Protein AF-A0A8S0SRM0-F1 (afdb_monomer)

Structure (mmCIF, N/CA/C/O backbone):
data_AF-A0A8S0SRM0-F1
#
_entry.id   AF-A0A8S0SRM0-F1
#
loop_
_atom_site.group_PDB
_atom_site.id
_atom_site.type_symbol
_atom_site.label_atom_id
_atom_site.label_alt_id
_atom_site.label_comp_id
_atom_site.label_asym_id
_atom_site.label_entity_id
_atom_site.label_seq_id
_atom_site.pdbx_PDB_ins_code
_atom_site.Cartn_x
_atom_site.Cartn_y
_atom_site.Cartn_z
_atom_site.occupancy
_atom_site.B_iso_or_equiv
_atom_site.auth_seq_id
_atom_site.auth_comp_id
_atom_site.auth_asym_id
_atom_site.auth_atom_id
_atom_site.pdbx_PDB_model_num
ATOM 1 N N . MET A 1 1 ? -18.500 -30.705 28.569 1.00 39.31 1 MET A N 1
ATOM 2 C CA . MET A 1 1 ? -18.394 -30.606 27.095 1.00 39.31 1 MET A CA 1
ATOM 3 C C . MET A 1 1 ? -17.379 -29.509 26.761 1.00 39.31 1 MET A C 1
ATOM 5 O O . MET A 1 1 ? -17.664 -28.337 26.965 1.00 39.31 1 MET A O 1
ATOM 9 N N . LYS A 1 2 ? -16.142 -29.870 26.398 1.00 33.84 2 LYS A N 1
ATOM 10 C CA . LYS A 1 2 ? -15.037 -28.916 26.181 1.00 33.84 2 LYS A CA 1
ATOM 11 C C . LYS A 1 2 ? -15.155 -28.382 24.747 1.00 33.84 2 LYS A C 1
ATOM 13 O O . LYS A 1 2 ? -14.877 -29.114 23.804 1.00 33.84 2 LYS A O 1
AT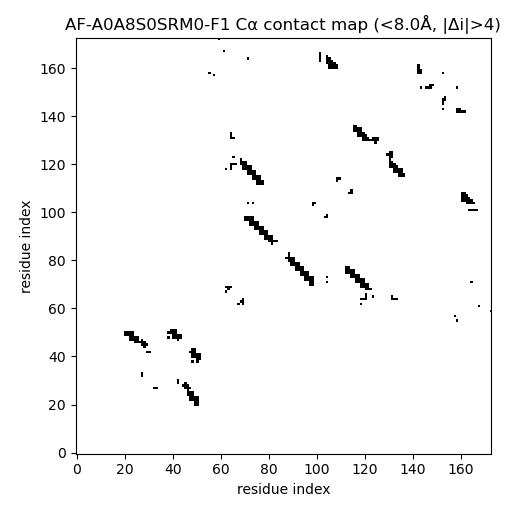OM 18 N N . ARG A 1 3 ? -15.630 -27.143 24.569 1.00 38.31 3 ARG A N 1
ATOM 19 C CA . ARG A 1 3 ? -15.620 -26.462 23.262 1.00 38.31 3 ARG A CA 1
ATOM 20 C C . ARG A 1 3 ? -14.155 -26.305 22.843 1.00 38.31 3 ARG A C 1
ATOM 22 O O . ARG A 1 3 ? -13.434 -25.512 23.440 1.00 38.31 3 ARG A O 1
ATOM 29 N N . MET A 1 4 ? -13.709 -27.082 21.857 1.00 37.41 4 MET A N 1
ATOM 30 C CA . MET A 1 4 ? -12.459 -26.808 21.153 1.00 37.41 4 MET A CA 1
ATOM 31 C C . MET A 1 4 ? -12.629 -25.473 20.426 1.00 37.41 4 MET A C 1
ATOM 33 O O . MET A 1 4 ? -13.312 -25.398 19.407 1.00 37.41 4 MET A O 1
ATOM 37 N N . THR A 1 5 ? -12.039 -24.406 20.954 1.00 43.50 5 THR A N 1
ATOM 38 C CA . THR A 1 5 ? -11.795 -23.192 20.177 1.00 43.50 5 THR A CA 1
ATOM 39 C C . THR A 1 5 ? -10.763 -23.558 19.119 1.00 43.50 5 THR A C 1
ATOM 41 O O . THR A 1 5 ? -9.584 -23.713 19.435 1.00 43.50 5 THR A O 1
ATOM 44 N N . ARG A 1 6 ? -11.205 -23.766 17.874 1.00 48.62 6 ARG A N 1
ATOM 45 C CA . ARG A 1 6 ? -10.293 -23.785 16.728 1.00 48.62 6 ARG A CA 1
ATOM 46 C C . ARG A 1 6 ? -9.524 -22.464 16.777 1.00 48.62 6 ARG A C 1
ATOM 48 O O . ARG A 1 6 ? -10.144 -21.406 16.733 1.00 48.62 6 ARG A O 1
ATOM 55 N N . GLY A 1 7 ? -8.207 -22.528 16.969 1.00 43.81 7 GLY A N 1
ATOM 56 C CA . GLY A 1 7 ? -7.353 -21.347 16.882 1.00 43.81 7 GLY A CA 1
ATOM 57 C C . GLY A 1 7 ? -7.580 -20.679 15.530 1.00 43.81 7 GLY A C 1
ATOM 58 O O . GLY A 1 7 ? -7.655 -21.375 14.514 1.00 43.81 7 GLY A O 1
ATOM 59 N N . ALA A 1 8 ? -7.752 -19.359 15.528 1.00 56.03 8 ALA A N 1
ATOM 60 C CA . ALA A 1 8 ? -7.900 -18.591 14.302 1.00 56.03 8 ALA A CA 1
ATOM 61 C C . ALA A 1 8 ? -6.691 -18.875 13.398 1.00 56.03 8 ALA A C 1
ATOM 63 O O . ALA A 1 8 ? -5.552 -18.575 13.761 1.00 56.03 8 ALA A O 1
ATOM 64 N N . ARG A 1 9 ? -6.920 -19.510 12.244 1.00 62.84 9 ARG A N 1
ATOM 65 C CA . ARG A 1 9 ? -5.904 -19.570 11.191 1.00 62.84 9 ARG A CA 1
ATOM 66 C C . ARG A 1 9 ? -5.841 -18.181 10.579 1.00 62.84 9 ARG A C 1
ATOM 68 O O . ARG A 1 9 ? -6.862 -17.685 10.122 1.00 62.84 9 ARG A O 1
ATOM 75 N N . MET A 1 10 ? -4.662 -17.572 10.583 1.00 72.06 10 MET A N 1
ATOM 76 C CA . MET A 1 10 ? -4.419 -16.363 9.806 1.00 72.06 10 MET A CA 1
ATOM 77 C C . MET A 1 10 ? -4.217 -16.782 8.345 1.00 72.06 10 MET A C 1
ATOM 79 O O . MET A 1 10 ? -3.230 -17.469 8.066 1.00 72.06 10 MET A O 1
ATOM 83 N N . PRO A 1 11 ? -5.140 -16.456 7.423 1.00 83.19 11 PRO A N 1
ATOM 84 C CA . PRO A 1 11 ? -4.877 -16.642 6.004 1.00 83.19 11 PRO A CA 1
ATOM 85 C C . PRO A 1 11 ? -3.686 -15.764 5.605 1.00 83.19 11 PRO A C 1
ATOM 87 O O . PRO A 1 11 ? -3.596 -14.604 6.003 1.00 83.19 11 PRO A O 1
ATOM 90 N N . ASN A 1 12 ? -2.754 -16.340 4.849 1.00 89.81 12 ASN A N 1
ATOM 91 C CA . ASN A 1 12 ? -1.598 -15.642 4.302 1.00 89.81 12 ASN A CA 1
ATOM 92 C C . ASN A 1 12 ? -1.637 -15.790 2.780 1.00 89.81 12 ASN A C 1
ATOM 94 O O . ASN A 1 12 ? -1.629 -16.913 2.274 1.00 89.81 12 ASN A O 1
ATOM 98 N N . LEU A 1 13 ? -1.719 -14.664 2.076 1.00 90.12 13 LEU A N 1
ATOM 99 C CA . LEU A 1 13 ? -1.699 -14.603 0.620 1.00 90.12 13 LEU A CA 1
ATOM 100 C C . LEU A 1 13 ? -0.291 -14.206 0.185 1.00 90.12 13 LEU A C 1
ATOM 102 O O . LEU A 1 13 ? 0.220 -13.165 0.592 1.00 90.12 13 LEU A O 1
ATOM 106 N N . MET A 1 14 ? 0.333 -15.041 -0.642 1.00 92.31 14 MET A N 1
ATOM 107 C CA . MET A 1 14 ? 1.695 -14.832 -1.123 1.00 92.31 14 MET A CA 1
ATOM 108 C C . MET A 1 14 ? 1.714 -14.863 -2.647 1.00 92.31 14 MET A C 1
ATOM 110 O O . MET A 1 14 ? 1.128 -15.751 -3.263 1.00 92.31 14 MET A O 1
ATOM 114 N N . VAL A 1 15 ? 2.429 -13.909 -3.238 1.00 93.31 15 VAL A N 1
ATOM 115 C CA . VAL A 1 15 ? 2.749 -13.881 -4.667 1.00 93.31 15 VAL A CA 1
ATOM 116 C C . VAL A 1 15 ? 4.239 -14.152 -4.817 1.00 93.31 15 VAL A C 1
ATOM 118 O O . VAL A 1 15 ? 5.054 -13.642 -4.049 1.00 93.31 15 VAL A O 1
ATOM 121 N N . SER A 1 16 ? 4.608 -14.967 -5.798 1.00 95.44 16 SER A N 1
ATOM 122 C CA . SER A 1 16 ? 6.001 -15.222 -6.161 1.00 95.44 16 SER A CA 1
ATOM 123 C C . SER A 1 16 ? 6.164 -15.010 -7.657 1.00 95.44 16 SER A C 1
ATOM 125 O O . SER A 1 16 ? 5.357 -15.503 -8.442 1.00 95.44 16 SER A O 1
ATOM 127 N N . LEU A 1 17 ? 7.193 -14.257 -8.042 1.00 95.19 17 LEU A N 1
ATOM 128 C CA . LEU A 1 17 ? 7.490 -13.933 -9.433 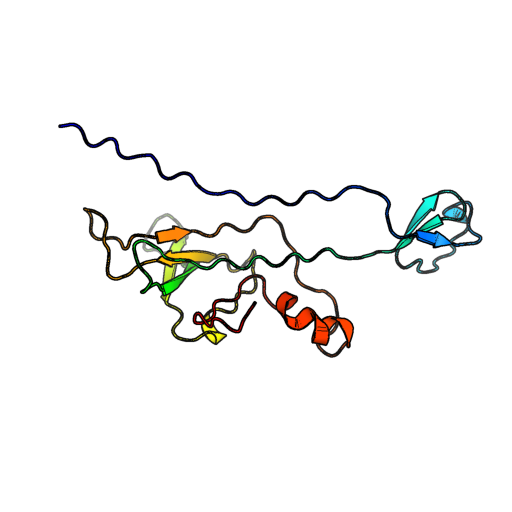1.00 95.19 17 LEU A CA 1
ATOM 129 C C . LEU A 1 17 ? 8.705 -14.737 -9.894 1.00 95.19 17 LEU A C 1
ATOM 131 O O . LEU A 1 17 ? 9.714 -14.829 -9.199 1.00 95.19 17 LEU A O 1
ATOM 135 N N . THR A 1 18 ? 8.585 -15.338 -11.069 1.00 97.31 18 THR A N 1
ATOM 136 C CA . THR A 1 18 ? 9.632 -16.104 -11.750 1.00 97.31 18 THR A CA 1
ATOM 137 C C . THR A 1 18 ? 9.405 -15.995 -13.260 1.00 97.31 18 THR A C 1
ATOM 139 O O . THR A 1 18 ? 8.481 -15.310 -13.700 1.00 97.31 18 THR A O 1
ATOM 142 N N . GLY A 1 19 ? 10.221 -16.675 -14.059 1.00 96.38 19 GLY A N 1
ATOM 143 C CA . GLY A 1 19 ? 10.119 -16.688 -15.515 1.00 96.38 19 GLY A CA 1
ATOM 144 C C . GLY A 1 19 ? 11.200 -15.849 -16.188 1.00 96.38 19 GLY A C 1
ATOM 145 O O . GLY A 1 19 ? 12.313 -15.724 -15.678 1.00 96.38 19 GLY A O 1
ATOM 146 N N . ILE A 1 20 ? 10.878 -15.321 -17.368 1.00 96.38 20 ILE A N 1
ATOM 147 C CA . ILE A 1 20 ? 11.811 -14.595 -18.236 1.00 96.38 20 ILE A CA 1
ATOM 148 C C . ILE A 1 20 ? 11.433 -13.114 -18.226 1.00 96.38 20 ILE A C 1
ATOM 150 O O . ILE A 1 20 ? 10.272 -12.762 -18.422 1.00 96.38 20 ILE A O 1
ATOM 154 N N . VAL A 1 21 ? 12.420 -12.251 -17.999 1.00 96.00 21 VAL A N 1
ATOM 155 C CA . VAL A 1 21 ? 12.240 -10.794 -17.995 1.00 96.00 21 VAL A CA 1
ATOM 156 C C . VAL A 1 21 ? 11.942 -10.252 -19.395 1.00 96.00 21 VAL A C 1
ATOM 158 O O . VAL A 1 21 ? 12.383 -10.811 -20.398 1.00 96.00 21 VAL A O 1
ATOM 161 N N . ILE A 1 22 ? 11.226 -9.128 -19.468 1.00 96.38 22 ILE A N 1
ATOM 162 C CA . ILE A 1 22 ? 11.010 -8.404 -20.726 1.00 96.38 22 ILE A CA 1
ATOM 163 C C . ILE A 1 22 ? 12.344 -7.818 -21.194 1.00 96.38 22 ILE A C 1
ATOM 165 O O . ILE A 1 22 ? 13.022 -7.108 -20.445 1.00 96.38 22 ILE A O 1
ATOM 169 N N . VAL A 1 23 ? 12.701 -8.107 -22.445 1.00 96.81 23 VAL A N 1
ATOM 170 C CA . VAL A 1 23 ? 13.979 -7.707 -23.035 1.00 96.81 23 VAL A CA 1
ATOM 171 C C . VAL A 1 23 ? 13.811 -6.699 -24.165 1.00 96.81 23 VAL A C 1
ATOM 173 O O . VAL A 1 23 ? 12.870 -6.763 -24.955 1.00 96.81 23 VAL A O 1
ATOM 176 N N . LYS A 1 24 ? 14.781 -5.792 -24.267 1.00 97.44 24 LYS A N 1
ATOM 177 C CA . LYS A 1 24 ? 14.993 -4.876 -25.387 1.00 97.44 24 LYS A CA 1
ATOM 178 C C . LYS A 1 24 ? 16.346 -5.187 -26.023 1.00 97.44 24 LYS A C 1
ATOM 180 O O . LYS A 1 24 ? 17.360 -5.245 -25.327 1.00 97.44 24 LYS A O 1
ATOM 185 N N . GLY A 1 25 ? 16.359 -5.364 -27.342 1.00 96.94 25 GLY A N 1
ATOM 186 C CA . GLY A 1 25 ? 17.593 -5.541 -28.106 1.00 96.94 25 GLY A CA 1
ATOM 187 C C . GLY A 1 25 ? 18.438 -4.264 -28.144 1.00 96.94 25 GLY A C 1
ATOM 188 O O . GLY A 1 25 ? 17.902 -3.156 -28.203 1.00 96.94 25 GLY A O 1
ATOM 189 N N . THR A 1 26 ? 19.759 -4.414 -28.127 1.00 95.94 26 THR A N 1
ATOM 190 C CA . THR A 1 26 ? 20.724 -3.316 -28.273 1.00 95.94 26 THR A CA 1
ATOM 191 C C . THR A 1 26 ? 21.971 -3.768 -29.037 1.00 95.94 26 THR A C 1
ATOM 193 O O . THR A 1 26 ? 22.255 -4.958 -29.125 1.00 95.94 26 THR A O 1
ATOM 196 N N . SER A 1 27 ? 22.744 -2.832 -29.587 1.00 96.31 27 SER A N 1
ATOM 197 C CA . SER A 1 27 ? 24.062 -3.115 -30.168 1.00 96.31 27 SER A CA 1
ATOM 198 C C . SER A 1 27 ? 25.158 -3.301 -29.112 1.00 96.31 27 SER A C 1
ATOM 200 O O . SER A 1 27 ? 26.226 -3.815 -29.440 1.00 96.31 27 SER A O 1
ATOM 202 N N . TYR A 1 28 ? 24.917 -2.910 -27.855 1.00 97.06 28 TYR A N 1
ATOM 203 C CA . TYR A 1 28 ? 25.912 -3.044 -26.792 1.00 97.06 28 TYR A CA 1
ATOM 204 C C . TYR A 1 28 ? 26.165 -4.503 -26.432 1.00 97.06 28 TYR A C 1
ATOM 206 O O . TYR A 1 28 ? 25.240 -5.246 -26.119 1.00 97.06 28 TYR A O 1
ATOM 214 N N . VAL A 1 29 ? 27.438 -4.876 -26.382 1.00 97.06 29 VAL A N 1
ATOM 215 C CA . VAL A 1 29 ? 27.910 -6.174 -25.883 1.00 97.06 29 VAL A CA 1
ATOM 216 C C . VAL A 1 29 ? 28.580 -6.043 -24.511 1.00 97.06 29 VAL A C 1
ATOM 218 O O . VAL A 1 29 ? 28.793 -7.029 -23.817 1.00 97.06 29 VAL A O 1
ATOM 221 N N . ASN A 1 30 ? 28.900 -4.816 -24.080 1.00 96.06 30 ASN A N 1
ATOM 222 C CA . ASN A 1 30 ? 29.509 -4.551 -22.780 1.00 96.06 30 ASN A CA 1
ATOM 223 C C . ASN A 1 30 ? 29.058 -3.202 -22.195 1.00 96.06 30 ASN A C 1
ATOM 225 O O . ASN A 1 30 ? 28.879 -2.225 -22.921 1.00 96.06 30 ASN A O 1
ATOM 229 N N . ARG A 1 31 ? 28.946 -3.116 -20.862 1.00 93.06 31 ARG A N 1
ATOM 230 C CA . ARG A 1 31 ? 28.542 -1.889 -20.152 1.00 93.06 31 ARG A CA 1
ATOM 231 C C . ARG A 1 31 ? 29.476 -0.701 -20.412 1.00 93.06 31 ARG A C 1
ATOM 233 O O . ARG A 1 31 ? 28.988 0.423 -20.442 1.00 93.06 31 ARG A O 1
ATOM 240 N N . ASN A 1 32 ? 30.766 -0.934 -20.659 1.00 94.81 32 ASN A N 1
ATOM 241 C CA . ASN A 1 32 ? 31.745 0.117 -20.961 1.00 94.81 32 ASN A CA 1
ATOM 242 C C . ASN A 1 32 ? 31.448 0.867 -22.270 1.00 94.81 32 ASN A C 1
ATOM 244 O O . ASN A 1 32 ? 31.995 1.939 -22.485 1.00 94.81 32 ASN A O 1
ATOM 248 N N . GLN A 1 33 ? 30.602 0.313 -23.145 1.00 95.12 33 GLN A N 1
ATOM 249 C CA . GLN A 1 33 ? 30.176 0.969 -24.386 1.00 95.12 33 GLN A CA 1
ATOM 250 C C . GLN A 1 33 ? 29.036 1.970 -24.161 1.00 95.12 33 GLN A C 1
ATOM 252 O O . GLN A 1 33 ? 28.724 2.763 -25.046 1.00 95.12 33 GLN A O 1
ATOM 257 N N . VAL A 1 34 ? 28.393 1.924 -22.993 1.00 91.50 34 VAL A N 1
ATOM 258 C CA . VAL A 1 34 ? 27.247 2.768 -22.670 1.00 91.50 34 VAL A CA 1
ATOM 259 C C . VAL A 1 34 ? 27.764 4.078 -22.079 1.00 91.50 34 VAL A C 1
ATOM 261 O O . VAL A 1 34 ? 27.926 4.223 -20.866 1.00 91.50 34 VAL A O 1
ATOM 264 N N . ASN A 1 35 ? 28.056 5.028 -22.963 1.00 87.00 35 ASN A N 1
ATOM 265 C CA . ASN A 1 35 ? 28.725 6.292 -22.652 1.00 87.00 35 ASN A CA 1
ATOM 266 C C . ASN A 1 35 ? 27.770 7.331 -22.042 1.00 87.00 35 ASN A C 1
ATOM 268 O O . ASN A 1 35 ? 27.474 8.355 -22.649 1.00 87.00 35 ASN A O 1
ATOM 272 N N . GLY A 1 36 ? 27.271 7.057 -20.835 1.00 83.56 36 GLY A N 1
ATOM 273 C CA . GLY A 1 36 ? 26.354 7.955 -20.119 1.00 83.56 36 GLY A CA 1
ATOM 274 C C . GLY A 1 36 ?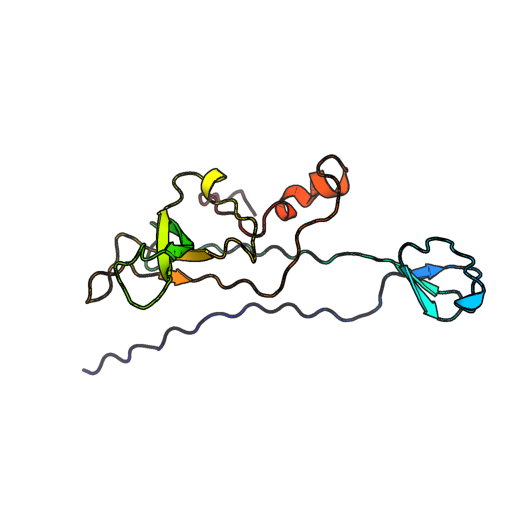 24.914 7.948 -20.644 1.00 83.56 36 GLY A C 1
ATOM 275 O O . GLY A 1 36 ? 24.082 8.687 -20.129 1.00 83.56 36 GLY A O 1
ATOM 276 N N . GLU A 1 37 ? 24.609 7.101 -21.629 1.00 88.56 37 GLU A N 1
ATOM 277 C CA . GLU A 1 37 ? 23.254 6.919 -22.145 1.00 88.56 37 GLU A CA 1
ATOM 278 C C . GLU A 1 37 ? 22.341 6.219 -21.129 1.00 88.56 37 GLU A C 1
ATOM 280 O O . GLU A 1 37 ? 22.731 5.257 -20.452 1.00 88.56 37 GLU A O 1
ATOM 285 N N . GLU A 1 38 ? 21.096 6.689 -21.050 1.00 88.56 38 GLU A N 1
ATOM 286 C CA . GLU A 1 38 ? 20.051 6.072 -20.245 1.00 88.56 38 GLU A CA 1
ATOM 287 C C . GLU A 1 38 ? 19.459 4.865 -20.981 1.00 88.56 38 GLU A C 1
ATOM 289 O O . GLU A 1 38 ? 18.887 4.973 -22.064 1.00 88.56 38 GLU A O 1
ATOM 294 N N . LEU A 1 39 ? 19.595 3.684 -20.378 1.00 92.94 39 LEU A N 1
ATOM 295 C CA . LEU A 1 39 ? 19.108 2.438 -20.971 1.00 92.94 39 LEU A CA 1
ATOM 296 C C . LEU A 1 39 ? 17.646 2.132 -20.630 1.00 92.94 39 LEU A C 1
ATOM 298 O O . LEU A 1 39 ? 17.081 1.202 -21.208 1.00 92.94 39 LEU A O 1
ATOM 302 N N . TYR A 1 40 ? 17.060 2.863 -19.672 1.00 93.19 40 TYR A N 1
ATOM 303 C CA . TYR A 1 40 ? 15.764 2.549 -19.052 1.00 93.19 40 TYR A CA 1
ATOM 304 C C . TYR A 1 40 ? 15.693 1.094 -18.542 1.00 93.19 40 TYR A C 1
ATOM 306 O O . TYR A 1 40 ? 14.657 0.430 -18.590 1.00 93.19 40 TYR A O 1
ATOM 314 N N . GLY A 1 41 ? 16.840 0.562 -18.109 1.00 95.12 41 GLY A N 1
ATOM 315 C CA . GLY A 1 41 ? 17.048 -0.864 -17.901 1.00 95.12 41 GLY A CA 1
ATOM 316 C C . GLY A 1 41 ? 18.483 -1.215 -17.525 1.00 95.12 41 GLY A C 1
ATOM 317 O O . GLY A 1 41 ? 19.357 -0.354 -17.424 1.00 95.12 41 GLY A O 1
ATOM 318 N N . THR A 1 42 ? 18.724 -2.510 -17.346 1.00 95.88 42 THR A N 1
ATOM 319 C CA . THR A 1 42 ? 20.054 -3.077 -17.078 1.00 95.88 42 THR A CA 1
ATOM 320 C C . THR A 1 42 ? 20.512 -3.896 -18.279 1.00 95.88 42 THR A C 1
ATOM 322 O O . THR A 1 42 ? 19.736 -4.699 -18.785 1.00 95.88 42 THR A O 1
ATOM 325 N N . LEU A 1 43 ? 21.760 -3.737 -18.735 1.00 96.81 43 LEU A N 1
ATOM 326 C CA . LEU A 1 43 ? 22.357 -4.654 -19.716 1.00 96.81 43 LEU A CA 1
ATOM 327 C C . LEU A 1 43 ? 22.592 -6.011 -19.030 1.00 96.81 43 LEU A C 1
ATOM 329 O O . LEU A 1 43 ? 23.462 -6.116 -18.168 1.00 96.81 43 LEU A O 1
ATOM 333 N N . LEU A 1 44 ? 21.784 -7.015 -19.367 1.00 96.75 44 LEU A N 1
ATOM 334 C CA . LEU A 1 44 ? 21.784 -8.332 -18.715 1.00 96.75 44 LEU A CA 1
ATOM 335 C C . LEU A 1 44 ? 22.718 -9.328 -19.404 1.00 96.75 44 LEU A C 1
ATOM 337 O O . LEU A 1 44 ? 23.250 -10.231 -18.763 1.00 96.75 44 LEU A O 1
ATOM 341 N N . SER A 1 45 ? 22.883 -9.181 -20.715 1.00 97.19 45 SER A N 1
ATOM 342 C CA . SER A 1 45 ? 23.752 -10.001 -21.553 1.00 97.19 45 SER A CA 1
ATOM 343 C C . SER A 1 45 ? 24.184 -9.190 -22.774 1.00 97.19 45 SER A C 1
ATOM 345 O O . SER A 1 45 ? 23.727 -8.057 -22.961 1.00 97.19 45 SER A O 1
ATOM 347 N N . GLU A 1 46 ? 25.044 -9.766 -23.611 1.00 97.38 46 GLU A N 1
ATOM 348 C CA . GLU A 1 46 ? 25.356 -9.194 -24.917 1.00 97.38 46 GLU A CA 1
ATOM 349 C C . GLU A 1 46 ? 24.055 -8.926 -25.675 1.00 97.38 46 GLU A C 1
ATOM 351 O O . GLU A 1 46 ? 23.183 -9.787 -25.768 1.00 97.38 46 GLU A O 1
ATOM 356 N N . ASN A 1 47 ? 23.899 -7.698 -26.162 1.00 97.62 47 ASN A N 1
ATOM 357 C CA . ASN A 1 47 ? 22.760 -7.233 -26.946 1.00 97.62 47 ASN A CA 1
ATOM 358 C C . ASN A 1 47 ? 21.400 -7.212 -26.228 1.00 97.62 47 ASN A C 1
ATOM 360 O O . ASN A 1 47 ? 20.392 -6.918 -26.874 1.00 97.62 47 ASN A O 1
ATOM 364 N N . ILE A 1 48 ? 21.342 -7.458 -24.914 1.00 97.56 48 ILE A N 1
ATOM 365 C CA . ILE A 1 48 ? 20.079 -7.634 -24.182 1.00 97.56 48 ILE A CA 1
ATOM 366 C C . ILE A 1 48 ? 19.982 -6.698 -22.977 1.00 97.56 48 ILE A C 1
ATOM 368 O O . ILE A 1 48 ? 20.715 -6.835 -21.996 1.00 97.56 48 ILE A O 1
ATOM 372 N N . ILE A 1 49 ? 19.003 -5.793 -23.010 1.00 97.88 49 ILE A N 1
ATOM 373 C CA . ILE A 1 49 ? 18.619 -4.939 -21.881 1.00 97.88 49 ILE A CA 1
ATOM 374 C C . ILE A 1 49 ? 17.343 -5.488 -21.239 1.00 97.88 49 ILE A C 1
ATOM 376 O O . ILE A 1 49 ? 16.332 -5.647 -21.919 1.00 97.88 49 ILE A O 1
ATOM 380 N N . GLY A 1 50 ? 17.367 -5.725 -19.929 1.00 97.88 50 GLY A N 1
ATOM 381 C CA . GLY A 1 50 ? 16.161 -5.928 -19.127 1.00 97.88 50 GLY A CA 1
ATOM 382 C C . GLY A 1 50 ? 15.543 -4.583 -18.774 1.00 97.88 50 GLY A C 1
ATOM 383 O O . GLY A 1 50 ? 16.184 -3.776 -18.099 1.00 97.88 50 GLY A O 1
ATOM 384 N N . VAL A 1 51 ? 14.327 -4.331 -19.254 1.00 97.62 51 VAL A N 1
ATOM 385 C CA . VAL A 1 51 ? 13.644 -3.038 -19.088 1.00 97.62 51 VAL A CA 1
ATOM 386 C C . VAL A 1 51 ? 13.115 -2.904 -17.659 1.00 97.62 51 VAL A C 1
ATOM 388 O O . VAL A 1 51 ? 12.561 -3.865 -17.121 1.00 97.62 51 VAL A O 1
ATOM 391 N N . VAL A 1 52 ? 13.277 -1.731 -17.035 1.00 96.88 52 VAL A N 1
ATOM 392 C CA . VAL A 1 52 ? 12.692 -1.454 -15.710 1.00 96.88 52 VAL A CA 1
ATOM 393 C C . VAL A 1 52 ? 11.166 -1.491 -15.807 1.00 96.88 52 VAL A C 1
ATOM 395 O O . VAL A 1 52 ? 10.583 -0.916 -16.722 1.00 96.88 52 VAL A O 1
ATOM 398 N N . HIS A 1 53 ? 10.524 -2.177 -14.867 1.00 96.81 53 HIS A N 1
ATOM 399 C CA . HIS A 1 53 ? 9.072 -2.279 -14.771 1.00 96.81 53 HIS A CA 1
ATOM 400 C C . HIS A 1 53 ? 8.654 -2.586 -13.331 1.00 96.81 53 HIS A C 1
ATOM 402 O O . HIS A 1 53 ? 9.467 -3.038 -12.524 1.00 96.81 53 HIS A O 1
ATOM 408 N N . ASP A 1 54 ? 7.371 -2.377 -13.047 1.00 96.69 54 ASP A N 1
ATOM 409 C CA . ASP A 1 54 ? 6.754 -2.668 -11.757 1.00 96.69 54 ASP A CA 1
ATOM 410 C C . ASP A 1 54 ? 5.813 -3.878 -11.843 1.00 96.69 54 ASP A C 1
ATOM 412 O O . ASP A 1 54 ? 5.316 -4.241 -12.912 1.00 96.69 54 ASP A O 1
ATOM 416 N N . HIS A 1 55 ? 5.498 -4.453 -10.681 1.00 96.19 55 HIS A N 1
ATOM 417 C CA . HIS A 1 55 ? 4.452 -5.458 -10.521 1.00 96.19 55 HIS A CA 1
ATOM 418 C C . HIS A 1 55 ? 3.445 -4.997 -9.466 1.00 96.19 55 HIS A C 1
ATOM 420 O O . HIS A 1 55 ? 3.762 -4.951 -8.279 1.00 96.19 55 HIS A O 1
ATOM 426 N N . TYR A 1 56 ? 2.214 -4.713 -9.894 1.00 96.44 56 TYR A N 1
ATOM 427 C CA . TYR A 1 56 ? 1.090 -4.444 -8.998 1.00 96.44 56 TYR A CA 1
ATOM 428 C C . TYR A 1 56 ? 0.104 -5.605 -9.051 1.00 96.44 56 TYR A C 1
ATOM 430 O O . TYR A 1 56 ? -0.294 -6.047 -10.127 1.00 96.44 56 TYR A O 1
ATOM 438 N N . VAL A 1 57 ? -0.302 -6.087 -7.879 1.00 94.94 57 VAL A N 1
ATOM 439 C CA . VAL A 1 57 ? -1.333 -7.116 -7.725 1.00 94.94 57 VAL A CA 1
ATOM 440 C C . VAL A 1 57 ? -2.405 -6.553 -6.809 1.00 94.94 57 VAL A C 1
ATOM 442 O O . VAL A 1 57 ? -2.091 -6.067 -5.723 1.00 94.94 57 VAL A O 1
ATOM 445 N N . ASN A 1 58 ? -3.657 -6.611 -7.254 1.00 94.50 58 ASN A N 1
ATOM 446 C CA . ASN A 1 58 ? -4.805 -6.234 -6.445 1.00 94.50 58 ASN A CA 1
ATOM 447 C C . ASN A 1 58 ? -5.491 -7.488 -5.903 1.00 94.50 58 ASN A C 1
ATOM 449 O O . ASN A 1 58 ? -5.686 -8.455 -6.640 1.00 94.50 58 ASN A O 1
ATOM 453 N N . PHE A 1 59 ? -5.879 -7.450 -4.633 1.00 94.50 59 PHE A N 1
ATOM 454 C CA . PHE A 1 59 ? -6.690 -8.492 -4.019 1.00 94.50 59 PHE A CA 1
ATOM 455 C C . PHE A 1 59 ? -8.056 -7.917 -3.684 1.00 94.50 59 PHE A C 1
ATOM 457 O O . PHE A 1 59 ? -8.153 -6.938 -2.948 1.00 94.50 59 PHE A O 1
ATOM 464 N N . TYR A 1 60 ? -9.103 -8.564 -4.185 1.00 95.88 60 TYR A N 1
ATOM 465 C CA . TYR A 1 60 ? -10.454 -8.342 -3.700 1.00 95.88 60 TYR A CA 1
ATOM 466 C C . TYR A 1 60 ? -10.679 -9.215 -2.463 1.00 95.88 60 TYR A C 1
ATOM 468 O O . TYR A 1 60 ? -10.589 -10.443 -2.537 1.00 95.88 60 TYR A O 1
ATOM 476 N N . LEU A 1 61 ? -10.913 -8.573 -1.320 1.00 94.94 61 LEU A N 1
ATOM 477 C CA . LEU A 1 61 ? -11.193 -9.231 -0.048 1.00 94.94 61 LEU A CA 1
ATOM 478 C C . LEU A 1 61 ? -12.596 -8.822 0.400 1.00 94.94 61 LEU A C 1
ATOM 480 O O . LEU A 1 61 ? -12.768 -7.755 0.983 1.00 94.94 61 LEU A O 1
ATOM 484 N N . ASP A 1 62 ? -13.580 -9.670 0.108 1.00 95.94 62 ASP A N 1
ATOM 485 C CA . ASP A 1 62 ? -14.938 -9.544 0.641 1.00 95.94 62 ASP A CA 1
ATOM 486 C C . ASP A 1 62 ? -14.940 -10.057 2.085 1.00 95.94 62 ASP A C 1
ATOM 488 O O . ASP A 1 62 ? -14.731 -11.250 2.335 1.00 95.94 62 ASP A O 1
ATOM 492 N N . MET A 1 63 ? -15.023 -9.134 3.040 1.00 94.25 63 MET A N 1
ATOM 493 C CA . MET A 1 63 ? -14.799 -9.410 4.457 1.00 94.25 63 MET A CA 1
ATOM 494 C C . MET A 1 63 ? -16.133 -9.435 5.202 1.00 94.25 63 MET A C 1
ATOM 496 O O . MET A 1 63 ? -16.804 -8.413 5.259 1.00 94.25 63 MET A O 1
ATOM 500 N N . ASP A 1 64 ? -16.436 -10.578 5.825 1.00 96.69 64 ASP A N 1
ATOM 501 C CA . ASP A 1 64 ? -17.592 -10.776 6.710 1.00 96.69 64 ASP A CA 1
ATOM 502 C C . ASP A 1 64 ? -17.124 -11.240 8.103 1.00 96.69 64 ASP A C 1
ATOM 504 O O . ASP A 1 64 ? -17.069 -12.441 8.417 1.00 96.69 64 ASP A O 1
ATOM 508 N N . ILE A 1 65 ? -16.726 -10.305 8.966 1.00 96.75 65 ILE A N 1
ATOM 509 C CA . ILE A 1 65 ? -16.264 -10.612 10.321 1.00 96.75 65 ILE A CA 1
ATOM 510 C C . ILE A 1 65 ? -17.469 -10.918 11.226 1.00 96.75 65 ILE A C 1
ATOM 512 O O . ILE A 1 65 ? -18.122 -10.029 11.761 1.00 96.75 65 ILE A O 1
ATOM 516 N N . ASP A 1 66 ? -17.751 -12.198 11.490 1.00 96.44 66 ASP A N 1
ATOM 517 C CA . ASP A 1 66 ? -18.884 -12.624 12.343 1.00 96.44 66 ASP A CA 1
ATOM 518 C C . ASP A 1 66 ? -20.252 -12.015 11.911 1.00 96.44 66 ASP A C 1
ATOM 520 O O . ASP A 1 66 ? -21.175 -11.860 12.726 1.00 96.44 66 ASP A O 1
ATOM 524 N N . GLY A 1 67 ? -20.390 -11.685 10.621 1.00 96.25 67 GLY A N 1
ATOM 525 C CA . GLY A 1 67 ? -21.537 -11.019 9.995 1.00 96.25 67 GLY A CA 1
ATOM 526 C C . GLY A 1 67 ? -21.090 -10.043 8.899 1.00 96.25 67 GLY A C 1
ATOM 527 O O . GLY A 1 67 ? -19.901 -9.943 8.641 1.00 96.25 67 GLY A O 1
ATOM 528 N N . ILE A 1 68 ? -22.045 -9.328 8.294 1.00 96.69 68 ILE A N 1
ATOM 529 C CA . ILE A 1 68 ? -21.807 -8.381 7.180 1.00 96.69 68 ILE A CA 1
ATOM 530 C C . ILE A 1 68 ? -21.633 -6.919 7.637 1.00 96.69 68 ILE A C 1
ATOM 532 O O . ILE A 1 68 ? -21.254 -6.047 6.861 1.00 96.69 68 ILE A O 1
ATOM 536 N N . ASP A 1 69 ? -21.975 -6.618 8.895 1.00 97.44 69 ASP A N 1
ATOM 537 C CA . ASP A 1 69 ? -22.006 -5.251 9.432 1.00 97.44 69 ASP A CA 1
ATOM 538 C C . ASP A 1 69 ? -20.623 -4.818 9.936 1.00 97.44 69 ASP A C 1
ATOM 540 O O . ASP A 1 69 ? -20.437 -4.553 11.128 1.00 97.44 69 ASP A O 1
ATOM 544 N N . ASP A 1 70 ? -19.647 -4.776 9.036 1.00 98.12 70 ASP A N 1
ATOM 545 C CA . ASP A 1 70 ? -18.259 -4.475 9.364 1.00 98.12 70 ASP A CA 1
ATOM 546 C C . ASP A 1 70 ? -17.924 -2.979 9.305 1.00 98.12 70 ASP A C 1
ATOM 548 O O . ASP A 1 70 ? -18.657 -2.124 8.809 1.00 98.12 70 ASP A O 1
ATOM 552 N N . SER A 1 71 ? -16.784 -2.624 9.886 1.00 98.38 71 SER A N 1
ATOM 553 C CA . SER A 1 71 ? -16.218 -1.281 9.847 1.00 98.38 71 SER A CA 1
ATOM 554 C C . SER A 1 71 ? -14.711 -1.348 9.667 1.00 98.38 71 SER A C 1
ATOM 556 O O . SER A 1 71 ? -14.024 -2.126 10.335 1.00 98.38 71 SER A O 1
ATOM 558 N N . PHE A 1 72 ? -14.184 -0.474 8.814 1.00 98.56 72 PHE A N 1
ATOM 559 C CA . PHE A 1 72 ? -12.748 -0.270 8.695 1.00 98.56 72 PHE A CA 1
ATOM 560 C C . PHE A 1 72 ? -12.256 0.735 9.738 1.00 98.56 72 PHE A C 1
ATOM 562 O O . PHE A 1 72 ? -12.812 1.826 9.892 1.00 98.56 72 PHE A O 1
ATOM 569 N N . VAL A 1 73 ? -11.197 0.366 10.454 1.00 98.56 73 VAL A N 1
ATOM 570 C CA . VAL A 1 73 ? -10.573 1.190 11.488 1.00 98.56 73 VAL A CA 1
ATOM 571 C C . VAL A 1 73 ? -9.108 1.408 11.141 1.00 98.56 73 VAL A C 1
ATOM 573 O O . VAL A 1 73 ? -8.310 0.467 11.132 1.00 98.56 73 VAL A O 1
ATOM 576 N N . ASN A 1 74 ? -8.759 2.668 10.905 1.00 98.00 74 ASN A N 1
ATOM 577 C CA . ASN A 1 74 ? -7.385 3.114 10.766 1.00 98.00 74 ASN A CA 1
ATOM 578 C C . ASN A 1 74 ? -6.817 3.439 12.155 1.00 98.00 74 ASN A C 1
ATOM 580 O O . ASN A 1 74 ? -7.314 4.312 12.871 1.00 98.00 74 ASN A O 1
ATOM 584 N N . VAL A 1 75 ? -5.808 2.686 12.576 1.00 98.25 75 VAL A N 1
ATOM 585 C CA . VAL A 1 75 ? -5.210 2.776 13.908 1.00 98.25 75 VAL A CA 1
ATOM 586 C C . VAL A 1 75 ? -3.864 3.477 13.789 1.00 98.25 75 VAL A C 1
ATOM 588 O O . VAL A 1 75 ? -2.834 2.836 13.586 1.00 98.25 75 VAL A O 1
ATOM 591 N N . HIS A 1 76 ? -3.865 4.796 13.938 1.00 98.00 76 HIS A N 1
ATOM 592 C CA . HIS A 1 76 ? -2.664 5.622 13.859 1.00 98.00 76 HIS A CA 1
ATOM 593 C C . HIS A 1 76 ? -1.769 5.408 15.078 1.00 98.00 76 HIS A C 1
ATOM 595 O O . HIS A 1 76 ? -2.214 5.536 16.227 1.00 98.00 76 HIS A O 1
ATOM 601 N N . LEU A 1 77 ? -0.488 5.141 14.831 1.00 97.81 77 LEU A N 1
ATOM 602 C CA . LEU A 1 77 ? 0.538 5.029 15.862 1.00 97.81 77 LEU A CA 1
ATOM 603 C C . LEU A 1 77 ? 1.348 6.324 15.897 1.00 97.81 77 LEU A C 1
ATOM 605 O O . LEU A 1 77 ? 2.048 6.673 14.949 1.00 97.81 77 LEU A O 1
ATOM 609 N N . GLN A 1 78 ? 1.257 7.048 17.007 1.00 96.94 78 GLN A N 1
ATOM 610 C CA . GLN A 1 78 ? 1.818 8.389 17.132 1.00 96.94 78 GLN A CA 1
ATOM 611 C C . GLN A 1 78 ? 2.767 8.480 18.321 1.00 96.94 78 GLN A C 1
ATOM 613 O O . GLN A 1 78 ? 2.598 7.813 19.343 1.00 96.94 78 GLN A O 1
ATOM 618 N N . ARG A 1 79 ? 3.776 9.343 18.210 1.00 96.88 79 ARG A N 1
ATOM 619 C CA . ARG A 1 79 ? 4.610 9.715 19.353 1.00 96.88 79 ARG A CA 1
ATOM 620 C C . ARG A 1 79 ? 3.893 10.790 20.158 1.00 96.88 79 ARG A C 1
ATOM 622 O O . ARG A 1 79 ? 3.563 11.837 19.618 1.00 96.88 79 ARG A O 1
ATOM 629 N N . GLU A 1 80 ? 3.760 10.567 21.456 1.00 97.44 80 GLU A N 1
ATOM 630 C CA . GLU A 1 80 ? 3.269 11.569 22.400 1.00 97.44 80 GLU A CA 1
ATOM 631 C C . GLU A 1 80 ? 4.390 11.936 23.377 1.00 97.44 80 GLU A C 1
ATOM 633 O O . GLU A 1 80 ? 5.061 11.060 23.937 1.00 97.44 80 GLU A O 1
ATOM 638 N N . TYR A 1 81 ? 4.621 13.235 23.563 1.00 97.88 81 TYR A N 1
ATOM 639 C CA . TYR A 1 81 ? 5.636 13.737 24.485 1.00 97.88 81 TYR A CA 1
ATOM 640 C C . TYR A 1 81 ? 5.058 13.848 25.893 1.00 97.88 81 TYR A C 1
ATOM 642 O O . TYR A 1 81 ? 3.912 14.235 26.100 1.00 97.88 81 TYR A O 1
ATOM 650 N N . THR A 1 82 ? 5.859 13.504 26.896 1.00 97.56 82 THR A N 1
ATOM 651 C CA . THR A 1 82 ? 5.398 13.509 28.294 1.00 97.56 82 THR A CA 1
ATOM 652 C C . THR A 1 82 ? 5.388 14.905 28.908 1.00 97.56 82 THR A C 1
ATOM 654 O O . THR A 1 82 ? 4.791 15.090 29.966 1.00 97.56 82 THR A O 1
ATOM 657 N N . ASN A 1 83 ? 6.047 15.880 28.271 1.00 96.88 83 ASN A N 1
ATOM 658 C CA . ASN A 1 83 ? 6.139 17.273 28.718 1.00 96.88 83 ASN A CA 1
ATOM 659 C C . ASN A 1 83 ? 6.536 17.391 30.203 1.00 96.88 83 ASN A C 1
ATOM 661 O O . ASN A 1 83 ? 5.929 18.135 30.966 1.00 96.88 83 ASN A O 1
ATOM 665 N N . GLY A 1 84 ? 7.519 16.587 30.624 1.00 96.50 84 GLY A N 1
ATOM 666 C CA . GLY A 1 84 ? 8.048 16.581 31.993 1.00 96.50 84 GLY A CA 1
ATOM 667 C C . GLY A 1 84 ? 7.242 15.768 33.013 1.00 96.50 84 GLY A C 1
ATOM 668 O O . GLY A 1 84 ? 7.698 15.603 34.138 1.00 96.50 84 GLY A O 1
ATOM 669 N N . LYS A 1 85 ? 6.091 15.187 32.642 1.00 96.56 85 LYS A N 1
ATOM 670 C CA . LYS A 1 85 ? 5.253 14.366 33.547 1.00 96.56 85 LYS A CA 1
ATOM 671 C C . LYS A 1 85 ? 5.828 12.974 33.850 1.00 96.56 85 LYS A C 1
ATOM 673 O O . LYS A 1 85 ? 5.228 12.201 34.589 1.00 96.56 85 LYS A O 1
ATOM 678 N N . SER A 1 86 ? 6.951 12.614 33.236 1.00 97.25 86 SER A N 1
ATOM 679 C CA . SER A 1 86 ? 7.614 11.319 33.389 1.00 97.25 86 SER A CA 1
ATOM 680 C C . SER A 1 86 ? 9.118 11.470 33.139 1.00 97.25 86 SER A C 1
ATOM 682 O O . SER A 1 86 ? 9.495 12.298 32.307 1.00 97.25 86 SER A O 1
ATOM 684 N N . PRO A 1 87 ? 9.980 10.634 33.757 1.00 97.56 87 PRO A N 1
ATOM 685 C CA . PRO A 1 87 ? 11.397 10.551 33.388 1.00 97.56 87 PRO A CA 1
ATOM 686 C C . PRO A 1 87 ? 11.622 10.177 31.913 1.00 97.56 87 PRO A C 1
ATOM 688 O O . PRO A 1 87 ? 12.650 10.503 31.321 1.00 97.56 87 PRO A O 1
ATOM 691 N N . ARG A 1 88 ? 10.660 9.487 31.287 1.00 97.94 88 ARG A N 1
ATOM 692 C CA . ARG A 1 88 ? 10.667 9.209 29.846 1.00 97.94 88 ARG A CA 1
ATOM 693 C C . ARG A 1 88 ? 10.284 10.466 29.069 1.00 97.94 88 ARG A C 1
ATOM 695 O O . ARG A 1 88 ? 9.306 11.114 29.412 1.00 97.94 88 ARG A O 1
ATOM 702 N N . LYS A 1 89 ? 10.978 10.752 27.960 1.00 98.19 89 LYS A N 1
ATOM 703 C CA . 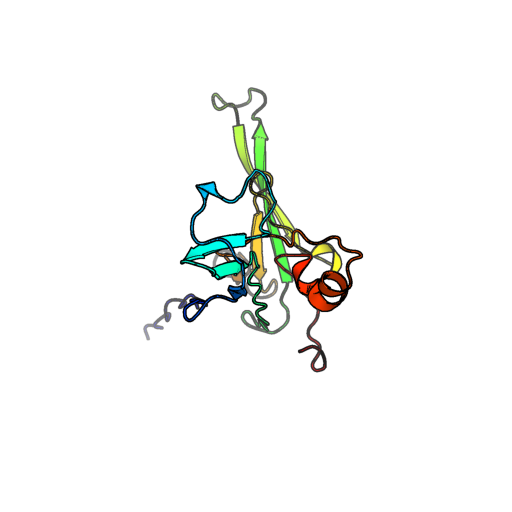LYS A 1 89 ? 10.671 11.903 27.080 1.00 98.19 89 LYS A CA 1
ATOM 704 C C . LYS A 1 89 ? 9.368 11.741 26.284 1.00 98.19 89 LYS A C 1
ATOM 706 O O . LYS A 1 89 ? 8.708 12.728 25.972 1.00 98.19 89 LYS A O 1
ATOM 711 N N . SER A 1 90 ? 9.013 10.507 25.931 1.00 98.00 90 SER A N 1
ATOM 712 C CA . SER A 1 90 ? 7.841 10.197 25.108 1.00 98.00 90 SER A CA 1
ATOM 713 C C . SER A 1 90 ? 7.399 8.739 25.244 1.00 98.00 90 SER A C 1
ATOM 715 O O . SER A 1 90 ? 8.137 7.887 25.765 1.00 98.00 90 SER A O 1
ATOM 717 N N . TYR A 1 91 ? 6.201 8.465 24.732 1.00 97.06 91 TYR A N 1
ATOM 718 C CA . TYR A 1 91 ? 5.602 7.142 24.589 1.00 97.06 91 TYR A CA 1
ATOM 719 C C . TYR A 1 91 ? 4.828 7.033 23.265 1.00 97.06 91 TYR A C 1
ATOM 721 O O . TYR A 1 91 ? 4.681 8.016 22.536 1.00 97.06 91 TYR A O 1
ATOM 729 N N . MET A 1 92 ? 4.373 5.822 22.938 1.00 97.25 92 MET A N 1
ATOM 730 C CA . MET A 1 92 ? 3.525 5.575 21.773 1.00 97.25 92 MET A CA 1
ATOM 731 C C . MET A 1 92 ? 2.057 5.696 22.174 1.00 97.25 92 MET A C 1
ATOM 733 O O . MET A 1 92 ? 1.599 5.011 23.089 1.00 97.25 92 MET A O 1
ATOM 737 N N . LYS A 1 93 ? 1.332 6.562 21.479 1.00 97.12 93 LYS A N 1
ATOM 738 C CA . LYS A 1 93 ? -0.105 6.761 21.598 1.00 97.12 93 LYS A CA 1
ATOM 739 C C . LYS A 1 93 ? -0.791 6.148 20.387 1.00 97.12 93 LYS A C 1
ATOM 741 O O . LYS A 1 93 ? -0.256 6.165 19.283 1.00 97.12 93 LYS A O 1
ATOM 746 N N . VAL A 1 94 ? -1.983 5.619 20.619 1.00 97.31 94 VAL A N 1
ATOM 747 C CA . VAL A 1 94 ? -2.826 5.038 19.580 1.00 97.31 94 VAL A CA 1
ATOM 748 C C . VAL A 1 94 ? -4.046 5.930 19.402 1.00 97.31 94 VAL A C 1
ATOM 750 O O . VAL A 1 94 ? -4.737 6.210 20.381 1.00 97.31 94 VAL A O 1
ATOM 753 N N . ASN A 1 95 ? -4.314 6.351 18.169 1.00 97.31 95 ASN A N 1
ATOM 754 C CA . ASN A 1 95 ? -5.564 7.003 17.790 1.00 97.31 95 ASN A CA 1
ATOM 755 C C . ASN A 1 95 ? -6.314 6.101 16.805 1.00 97.31 95 ASN A C 1
ATOM 757 O O . ASN A 1 95 ? -5.752 5.707 15.7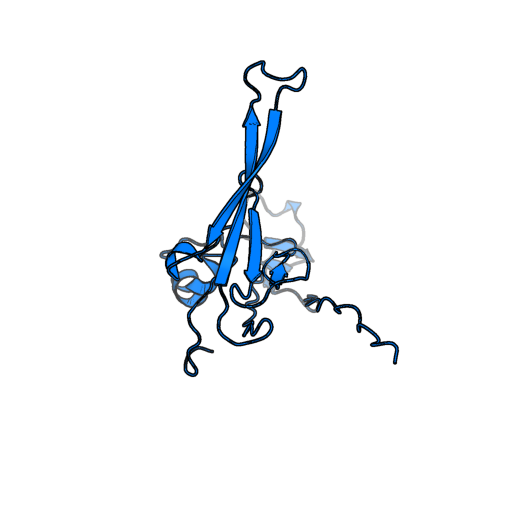88 1.00 97.31 95 ASN A O 1
ATOM 761 N N . LYS A 1 96 ? -7.558 5.738 17.123 1.00 97.56 96 LYS A N 1
ATOM 762 C CA . LYS A 1 96 ? -8.375 4.845 16.292 1.00 97.56 96 LYS A CA 1
ATOM 763 C C . LYS A 1 96 ? -9.445 5.658 15.589 1.00 97.56 96 LYS A C 1
ATOM 765 O O . LYS A 1 96 ? -10.298 6.241 16.254 1.00 97.56 96 LYS A O 1
ATOM 770 N N . GLU A 1 97 ? -9.435 5.628 14.269 1.00 98.00 97 GLU A N 1
ATOM 771 C CA . GLU A 1 97 ? -10.396 6.334 13.432 1.00 98.00 97 GLU A CA 1
ATOM 772 C C . GLU A 1 97 ? -11.205 5.321 12.631 1.00 98.00 97 GLU A C 1
ATOM 774 O O . GLU A 1 97 ? -10.655 4.506 11.896 1.00 98.00 97 GLU A O 1
ATOM 779 N N . VAL A 1 98 ? -12.525 5.345 12.809 1.00 98.44 98 VAL A N 1
ATOM 780 C CA . VAL A 1 98 ? -13.441 4.533 12.005 1.00 98.44 98 VAL A CA 1
ATOM 781 C C . VAL A 1 98 ? -13.750 5.316 10.741 1.00 98.44 98 VAL A C 1
ATOM 783 O O . VAL A 1 98 ? -14.374 6.373 10.848 1.00 98.44 98 VAL A O 1
ATOM 786 N N . ALA A 1 99 ? -13.355 4.795 9.580 1.00 98.25 99 ALA A N 1
ATOM 787 C CA . ALA A 1 99 ? -13.670 5.430 8.306 1.00 98.25 99 ALA A CA 1
ATOM 788 C C . ALA A 1 99 ? -15.192 5.458 8.106 1.00 98.25 99 ALA A C 1
ATOM 790 O O . ALA A 1 99 ? -15.869 4.436 8.246 1.00 98.25 99 ALA A O 1
ATOM 791 N N . LYS A 1 100 ? -15.743 6.641 7.830 1.00 98.12 100 LYS A N 1
ATOM 792 C CA . LYS A 1 100 ? -17.182 6.859 7.608 1.00 98.12 100 LYS A CA 1
ATOM 793 C C . LYS A 1 100 ? -17.554 6.875 6.136 1.00 98.12 100 LYS A C 1
ATOM 795 O O . LYS A 1 100 ? -18.721 6.695 5.802 1.00 98.12 100 LYS A O 1
ATOM 800 N N . THR A 1 101 ? -16.568 7.085 5.274 1.00 98.38 101 THR A N 1
ATOM 801 C CA . THR A 1 101 ? -16.726 7.135 3.823 1.00 98.38 101 THR A CA 1
ATOM 802 C C . THR A 1 101 ? -15.601 6.360 3.147 1.00 98.38 101 THR A C 1
ATOM 804 O O . THR A 1 101 ? -14.521 6.188 3.713 1.00 98.38 101 THR A O 1
ATOM 807 N N . GLU A 1 102 ? -15.819 5.947 1.900 1.00 98.38 102 GLU A N 1
ATOM 808 C CA . GLU A 1 102 ? -14.789 5.284 1.087 1.00 98.38 102 GLU A CA 1
ATOM 809 C C . GLU A 1 102 ? -13.560 6.181 0.892 1.00 98.38 102 GLU A C 1
ATOM 811 O O . GLU A 1 102 ? -12.430 5.702 0.817 1.00 98.38 102 GLU A O 1
ATOM 816 N N . LYS A 1 103 ? -13.759 7.508 0.869 1.00 97.88 103 LYS A N 1
ATOM 817 C CA . LYS A 1 103 ? -12.668 8.477 0.738 1.00 97.88 103 LYS A CA 1
ATOM 818 C C . LYS A 1 103 ? -11.729 8.456 1.942 1.00 97.88 103 LYS A C 1
ATOM 820 O O . LYS A 1 103 ? -10.517 8.528 1.758 1.00 97.88 103 LYS A O 1
ATOM 825 N N . GLU A 1 104 ? -12.279 8.341 3.148 1.00 97.81 104 GLU A N 1
ATOM 826 C CA . GLU A 1 104 ? -11.508 8.215 4.394 1.00 97.81 104 GLU A CA 1
ATOM 827 C C . GLU A 1 104 ? -10.787 6.865 4.508 1.00 97.81 104 GLU A C 1
ATOM 829 O O . GLU A 1 104 ? -9.805 6.752 5.238 1.00 97.81 104 GLU A O 1
ATOM 834 N N . ALA A 1 105 ? -11.246 5.851 3.772 1.00 97.44 105 ALA A N 1
AT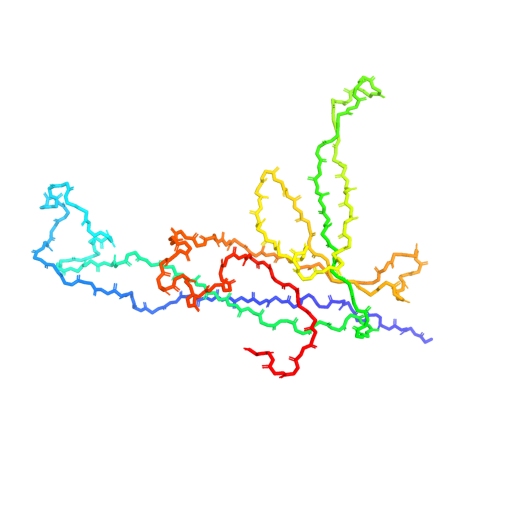OM 835 C CA . ALA A 1 105 ? -10.643 4.524 3.745 1.00 97.44 105 ALA A CA 1
ATOM 836 C C . ALA A 1 105 ? -9.601 4.323 2.626 1.00 97.44 105 ALA A C 1
ATOM 838 O O . ALA A 1 105 ? -9.105 3.212 2.435 1.00 97.44 105 ALA A O 1
ATOM 839 N N . GLN A 1 106 ? -9.234 5.383 1.897 1.00 97.94 106 GLN A N 1
ATOM 840 C CA . GLN A 1 106 ? -8.110 5.363 0.958 1.00 97.94 106 GLN A CA 1
ATOM 841 C C . GLN A 1 106 ? -6.794 5.501 1.725 1.00 97.94 106 GLN A C 1
ATOM 843 O O . GLN A 1 106 ? -6.506 6.559 2.287 1.00 97.94 106 GLN A O 1
ATOM 848 N N . ILE A 1 107 ? -5.974 4.450 1.735 1.00 97.38 107 ILE A N 1
ATOM 849 C CA . ILE A 1 107 ? -4.735 4.433 2.522 1.00 97.38 107 ILE A CA 1
ATOM 850 C C . ILE A 1 107 ? -3.504 4.461 1.624 1.00 97.38 107 ILE A C 1
ATOM 852 O O . ILE A 1 107 ? -3.265 3.552 0.825 1.00 97.38 107 ILE A O 1
ATOM 856 N N . LYS A 1 108 ? -2.655 5.462 1.869 1.00 96.56 108 LYS A N 1
ATOM 857 C CA . LYS A 1 108 ? -1.260 5.493 1.424 1.00 96.56 108 LYS A CA 1
ATOM 858 C C . LYS A 1 108 ? -0.360 5.142 2.596 1.00 96.56 108 LYS A C 1
ATOM 860 O O . LYS A 1 108 ? -0.392 5.816 3.626 1.00 96.56 108 LYS A O 1
ATOM 865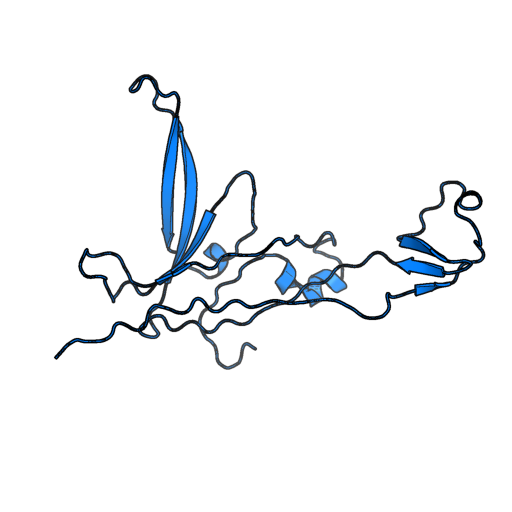 N N . LEU A 1 109 ? 0.429 4.083 2.454 1.00 96.06 109 LEU A N 1
ATOM 866 C CA . LEU A 1 109 ? 1.329 3.653 3.522 1.00 96.06 109 LEU A CA 1
ATOM 867 C C . LEU A 1 109 ? 2.424 4.694 3.776 1.00 96.06 109 LEU A C 1
ATOM 869 O O . LEU A 1 109 ? 2.972 5.284 2.848 1.00 96.06 109 LEU A O 1
ATOM 873 N N . SER A 1 110 ? 2.775 4.893 5.047 1.00 94.19 110 SER A N 1
ATOM 874 C CA . SER A 1 110 ? 3.862 5.782 5.452 1.00 94.19 110 SER A CA 1
ATOM 875 C C . SER A 1 110 ? 4.699 5.146 6.552 1.00 94.19 110 SER A C 1
ATOM 877 O O . SER A 1 110 ? 4.177 4.736 7.587 1.00 94.19 110 SER A O 1
ATOM 879 N N . LEU A 1 111 ? 6.019 5.118 6.354 1.00 93.50 111 LEU A N 1
ATOM 880 C CA . LEU A 1 111 ? 6.965 4.686 7.388 1.00 93.50 111 LEU A CA 1
ATOM 881 C C . LEU A 1 111 ? 7.085 5.706 8.531 1.00 93.50 111 LEU A C 1
ATOM 883 O O . LEU A 1 111 ? 7.409 5.333 9.656 1.00 93.50 111 LEU A O 1
ATOM 887 N N . TYR A 1 112 ? 6.815 6.985 8.254 1.00 95.00 112 TYR A N 1
ATOM 888 C CA . TYR A 1 112 ? 6.919 8.071 9.234 1.00 95.00 112 TYR A CA 1
ATOM 889 C C . TYR A 1 112 ? 5.594 8.377 9.941 1.00 95.00 112 TYR A C 1
ATOM 891 O O . TYR A 1 112 ? 5.617 8.917 11.044 1.00 95.00 112 TYR A O 1
ATOM 899 N N . ASN A 1 113 ? 4.464 7.974 9.351 1.00 95.31 113 ASN A N 1
ATOM 900 C CA . ASN A 1 113 ? 3.134 8.000 9.965 1.00 95.31 113 ASN A CA 1
ATOM 901 C C . ASN A 1 113 ? 2.527 6.580 9.963 1.00 95.31 113 ASN A C 1
ATOM 903 O O . ASN A 1 113 ? 1.598 6.308 9.197 1.00 95.31 113 ASN A O 1
ATOM 907 N N . PRO A 1 114 ? 3.085 5.643 10.753 1.00 96.56 114 PRO A N 1
ATOM 908 C CA . PRO A 1 114 ? 2.674 4.246 10.720 1.00 96.56 114 PRO A CA 1
ATOM 909 C C . PRO A 1 114 ? 1.262 4.057 11.280 1.00 96.56 114 PRO A C 1
ATOM 911 O O . PRO A 1 114 ? 0.872 4.689 12.263 1.00 96.56 114 PRO A O 1
ATOM 914 N N . SER A 1 115 ? 0.516 3.137 10.674 1.00 97.12 115 SER A N 1
ATOM 915 C CA . SER A 1 115 ? -0.831 2.769 11.109 1.00 97.12 115 SER A CA 1
ATOM 916 C C . SER A 1 115 ? -1.055 1.264 11.026 1.00 97.12 115 SER A C 1
ATOM 918 O O . SER A 1 115 ? -0.364 0.557 10.289 1.00 97.12 115 SER A O 1
ATOM 920 N N . GLU A 1 116 ? -2.027 0.769 11.786 1.00 97.44 116 GLU A N 1
ATOM 921 C CA . GLU A 1 116 ? -2.584 -0.568 11.604 1.00 97.44 116 GLU A CA 1
ATOM 922 C C . GLU A 1 116 ? -3.963 -0.490 10.949 1.00 97.44 116 GLU A C 1
ATOM 924 O O . GLU A 1 116 ? -4.736 0.426 11.222 1.00 97.44 116 GLU A O 1
ATOM 929 N N . PHE A 1 117 ? -4.294 -1.492 10.138 1.00 97.75 117 PHE A N 1
ATOM 930 C CA . PHE A 1 117 ? -5.532 -1.527 9.361 1.00 97.75 117 PHE A CA 1
ATOM 931 C C . PHE A 1 117 ? -6.396 -2.674 9.858 1.00 97.75 117 PHE A C 1
ATOM 933 O O . PHE A 1 117 ? -5.996 -3.837 9.779 1.00 97.75 117 PHE A O 1
ATOM 940 N N . HIS A 1 118 ? -7.534 -2.351 10.460 1.00 98.19 118 HIS A N 1
ATOM 941 C CA . HIS A 1 118 ? -8.404 -3.332 11.102 1.00 98.19 118 HIS A CA 1
ATOM 942 C C . HIS A 1 118 ? -9.759 -3.341 10.400 1.00 98.19 118 HIS A C 1
ATOM 944 O O . HIS A 1 118 ? -10.330 -2.281 10.158 1.00 98.19 118 HIS A O 1
ATOM 950 N N . VAL A 1 119 ? -10.288 -4.530 10.124 1.00 98.19 119 VAL A N 1
ATOM 951 C CA . VAL A 1 119 ? -11.700 -4.734 9.773 1.00 98.19 119 VAL A CA 1
ATOM 952 C C . VAL A 1 119 ? -12.356 -5.383 10.980 1.00 98.19 119 VAL A C 1
ATOM 954 O O . VAL A 1 119 ? -11.877 -6.412 11.469 1.00 98.19 119 VAL A O 1
ATOM 957 N N . VAL A 1 120 ? -13.384 -4.739 11.522 1.00 98.44 120 VAL A N 1
ATOM 958 C CA . VAL A 1 120 ? -14.010 -5.146 12.783 1.00 98.44 120 VAL A CA 1
ATOM 959 C C . VAL A 1 120 ? -15.517 -5.195 12.652 1.00 98.44 120 VAL A C 1
ATOM 961 O O . VAL A 1 120 ? -16.103 -4.358 11.973 1.00 98.44 120 VAL A O 1
ATOM 964 N N . ASN A 1 121 ? -16.135 -6.078 13.427 1.00 98.44 121 ASN A N 1
ATOM 965 C CA . ASN A 1 121 ? -17.570 -6.055 13.646 1.00 98.44 121 ASN A CA 1
ATOM 966 C C . ASN A 1 121 ? -17.871 -5.333 14.971 1.00 98.44 121 ASN A C 1
ATOM 968 O O . ASN A 1 121 ? -17.597 -5.876 16.049 1.00 98.44 121 ASN A O 1
ATOM 972 N N . PRO A 1 122 ? -18.427 -4.107 14.946 1.00 97.44 122 PRO A N 1
ATOM 973 C CA . PRO A 1 122 ? -18.708 -3.338 16.157 1.00 97.44 122 PRO A CA 1
ATOM 974 C C . PRO A 1 122 ? -19.833 -3.948 17.013 1.00 97.44 122 PRO A C 1
ATOM 976 O O . PRO A 1 122 ? -19.907 -3.670 18.216 1.00 97.44 122 PRO A O 1
ATOM 979 N N . ASN A 1 123 ? -20.680 -4.798 16.422 1.00 98.19 123 ASN A N 1
ATOM 980 C CA . ASN A 1 123 ? -21.840 -5.420 17.063 1.00 98.19 123 ASN A CA 1
ATOM 981 C C . ASN A 1 123 ? -21.489 -6.726 17.795 1.00 98.19 123 ASN A C 1
ATOM 983 O O . ASN A 1 123 ? -22.291 -7.241 18.581 1.00 98.19 123 ASN A O 1
ATOM 987 N N . LYS A 1 124 ? -20.287 -7.269 17.573 1.00 97.94 124 LYS A N 1
ATOM 988 C CA . LYS A 1 124 ? -19.805 -8.512 18.183 1.00 97.94 124 LYS A CA 1
ATOM 989 C C . LYS A 1 124 ? -18.570 -8.230 19.027 1.00 97.94 124 LYS A C 1
ATOM 991 O O . LYS A 1 124 ? -17.584 -7.671 18.560 1.00 97.94 124 LYS A O 1
ATOM 996 N N . LYS A 1 125 ? -18.615 -8.617 20.303 1.00 97.94 125 LYS A N 1
ATOM 997 C CA . LYS A 1 125 ?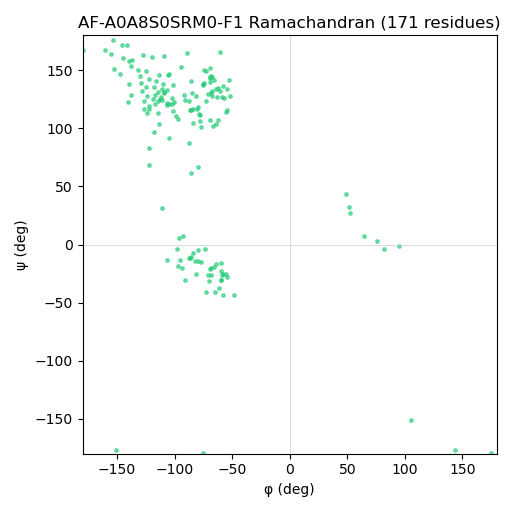 -17.552 -8.316 21.267 1.00 97.94 125 LYS A CA 1
ATOM 998 C C . LYS A 1 125 ? -16.972 -9.577 21.885 1.00 97.94 125 LYS A C 1
ATOM 1000 O O . LYS A 1 125 ? -17.679 -10.528 22.213 1.00 97.94 125 LYS A O 1
ATOM 1005 N N . THR A 1 126 ? -15.664 -9.544 22.099 1.00 97.25 126 THR A N 1
ATOM 1006 C CA . THR A 1 126 ? -14.949 -10.486 22.963 1.00 97.25 126 THR A CA 1
ATOM 1007 C C . THR A 1 126 ? -15.467 -10.406 24.404 1.00 97.25 126 THR A C 1
ATOM 1009 O O . THR A 1 126 ? -16.110 -9.432 24.796 1.00 97.25 126 THR A O 1
ATOM 1012 N N . LYS A 1 127 ? -15.128 -11.399 25.241 1.00 97.81 127 LYS A N 1
ATOM 1013 C CA . LYS A 1 127 ? -15.539 -11.438 26.661 1.00 97.81 127 LYS A CA 1
ATOM 1014 C C . LYS A 1 127 ? -15.165 -10.183 27.459 1.00 97.81 127 LYS A C 1
ATOM 1016 O O . LYS A 1 127 ? -15.838 -9.867 28.428 1.00 97.81 127 LYS A O 1
ATOM 1021 N N . VAL A 1 128 ? -14.092 -9.498 27.064 1.00 97.00 128 VAL A N 1
ATOM 1022 C CA . VAL A 1 128 ? -13.590 -8.282 27.724 1.00 97.00 128 VAL A CA 1
ATOM 1023 C C . VAL A 1 128 ? -14.089 -6.989 27.064 1.00 97.00 128 VAL A C 1
ATOM 1025 O O . VAL A 1 128 ? -13.671 -5.907 27.452 1.00 97.00 128 VAL A O 1
ATOM 1028 N N . GLY A 1 129 ? -14.978 -7.083 26.068 1.00 97.56 129 GLY A N 1
ATOM 1029 C CA . GLY A 1 129 ? -15.674 -5.934 25.484 1.00 97.56 129 GLY A CA 1
ATOM 1030 C C . GLY A 1 129 ? -15.051 -5.331 24.220 1.00 97.56 129 GLY A C 1
ATOM 1031 O O . GLY A 1 129 ? -15.638 -4.408 23.658 1.00 97.56 129 GLY A O 1
ATOM 1032 N N . ASN A 1 130 ? -13.919 -5.847 23.729 1.00 97.00 130 ASN A N 1
ATOM 1033 C CA . ASN A 1 130 ? -13.341 -5.389 22.458 1.00 97.00 130 ASN A CA 1
ATOM 1034 C C . ASN A 1 130 ? -14.142 -5.933 21.265 1.00 97.00 130 ASN A C 1
ATOM 1036 O O . ASN A 1 130 ? -14.475 -7.124 21.312 1.00 97.00 130 ASN A O 1
ATOM 1040 N N . PRO A 1 131 ? -14.397 -5.135 20.209 1.00 97.62 131 PRO A N 1
ATOM 1041 C CA . PRO A 1 131 ? -14.922 -5.637 18.941 1.00 97.62 131 PRO A CA 1
ATOM 1042 C C . PRO A 1 131 ? -14.070 -6.788 18.399 1.00 97.62 131 PRO A C 1
ATOM 1044 O O . PRO A 1 131 ? -12.843 -6.767 18.531 1.00 97.62 131 PRO A O 1
ATOM 1047 N N . VAL A 1 132 ? -14.713 -7.799 17.821 1.00 97.81 132 VAL A N 1
ATOM 1048 C CA . VAL A 1 132 ? -14.014 -8.854 17.071 1.00 97.81 132 VAL A CA 1
ATOM 1049 C C . VAL A 1 132 ? -13.564 -8.302 15.717 1.00 97.81 132 VAL A C 1
ATOM 1051 O O . VAL A 1 132 ? -14.185 -7.386 15.181 1.00 97.81 132 VAL A O 1
ATOM 1054 N N . GLY A 1 133 ? -12.465 -8.818 15.173 1.00 96.44 133 GLY A N 1
ATOM 1055 C CA . GLY A 1 133 ? -11.874 -8.263 13.961 1.00 96.44 133 GLY A CA 1
ATOM 1056 C C . GLY A 1 133 ? -10.629 -8.990 13.492 1.00 96.44 133 GLY A C 1
ATOM 1057 O O . GLY A 1 133 ? -10.028 -9.771 14.234 1.00 96.44 133 GLY A O 1
ATOM 1058 N N . HIS A 1 134 ? -10.226 -8.670 12.268 1.00 96.69 134 HIS A N 1
ATOM 1059 C CA . HIS A 1 134 ? -8.945 -9.049 11.690 1.00 96.69 134 HIS A CA 1
ATOM 1060 C C . HIS A 1 134 ? -8.108 -7.800 11.393 1.00 96.69 134 HIS A C 1
ATOM 1062 O O . HIS A 1 134 ? -8.614 -6.777 10.934 1.00 96.69 134 HIS A O 1
ATOM 1068 N N . LYS A 1 135 ? -6.799 -7.898 11.644 1.00 96.06 135 LYS A N 1
ATOM 1069 C CA . LYS A 1 135 ? -5.811 -6.910 11.203 1.00 96.06 135 LYS A CA 1
ATOM 1070 C C . LYS A 1 135 ? -5.271 -7.332 9.843 1.00 96.06 135 LYS A C 1
ATOM 1072 O O . LYS A 1 135 ? -4.783 -8.454 9.705 1.00 96.06 135 LYS A O 1
ATOM 1077 N N . VAL A 1 136 ? -5.298 -6.421 8.878 1.00 95.19 136 VAL A N 1
ATOM 1078 C CA . VAL A 1 136 ? -4.637 -6.595 7.587 1.00 95.19 136 VAL A CA 1
ATOM 1079 C C . VAL A 1 136 ? -3.196 -6.113 7.717 1.00 95.19 136 VAL A C 1
ATOM 1081 O O . VAL A 1 136 ? -2.932 -4.984 8.136 1.00 95.19 136 VAL A O 1
ATOM 1084 N N . VAL A 1 137 ? -2.249 -6.997 7.408 1.00 95.00 137 VAL A N 1
ATOM 1085 C CA . VAL A 1 137 ? -0.812 -6.720 7.504 1.00 95.00 137 VAL A CA 1
ATOM 1086 C C . VAL A 1 137 ? -0.232 -6.738 6.093 1.00 95.00 137 VAL A C 1
ATOM 1088 O O . VAL A 1 137 ? -0.074 -7.823 5.533 1.00 95.00 137 VAL A O 1
ATOM 1091 N N . PRO A 1 138 ? 0.060 -5.572 5.492 1.00 92.31 138 PRO A N 1
ATOM 1092 C CA . PRO A 1 138 ? 0.676 -5.539 4.175 1.00 92.31 138 PRO A CA 1
ATOM 1093 C C . PRO A 1 138 ? 2.118 -6.054 4.249 1.00 92.31 138 PRO A C 1
ATOM 1095 O O . PRO A 1 138 ? 2.836 -5.802 5.220 1.00 92.31 138 PRO A O 1
ATOM 1098 N N . ALA A 1 139 ? 2.545 -6.760 3.203 1.00 90.06 139 ALA A N 1
ATOM 1099 C CA . ALA A 1 139 ? 3.953 -7.063 2.974 1.00 90.06 139 ALA A CA 1
ATOM 1100 C C . ALA A 1 139 ? 4.704 -5.815 2.462 1.00 90.06 139 ALA A C 1
ATOM 1102 O O . ALA A 1 139 ? 4.120 -4.742 2.292 1.00 90.06 139 ALA A O 1
ATOM 1103 N N . GLY A 1 140 ? 6.008 -5.953 2.199 1.00 87.81 140 GLY A N 1
ATOM 1104 C CA . GLY A 1 140 ? 6.772 -4.910 1.512 1.00 87.81 140 GLY A CA 1
ATOM 1105 C C . GLY A 1 140 ? 6.146 -4.594 0.150 1.00 87.81 140 GLY A C 1
ATOM 1106 O O . GLY A 1 140 ? 5.914 -5.501 -0.645 1.00 87.81 140 GLY A O 1
ATOM 1107 N N . THR A 1 141 ? 5.843 -3.321 -0.092 1.00 93.50 141 THR A N 1
ATOM 1108 C CA . THR A 1 141 ? 5.154 -2.841 -1.298 1.00 93.50 141 THR A CA 1
ATOM 1109 C C . THR A 1 141 ? 5.665 -1.452 -1.687 1.00 93.50 141 THR A C 1
ATOM 1111 O O . THR A 1 141 ? 6.412 -0.830 -0.927 1.00 93.50 141 THR A O 1
ATOM 1114 N N . ALA A 1 142 ? 5.260 -0.965 -2.857 1.00 92.44 142 ALA A N 1
ATOM 1115 C CA . ALA A 1 142 ? 5.610 0.345 -3.394 1.00 92.44 142 ALA A CA 1
ATOM 1116 C C . ALA A 1 142 ? 4.354 1.126 -3.817 1.00 92.44 142 ALA A C 1
ATOM 1118 O O . ALA A 1 142 ? 3.262 0.571 -3.965 1.00 92.44 142 ALA A O 1
ATOM 1119 N N . ALA A 1 143 ? 4.512 2.437 -3.985 1.00 95.69 143 ALA A N 1
ATOM 1120 C CA . ALA A 1 143 ? 3.531 3.279 -4.661 1.00 95.69 143 ALA A CA 1
ATOM 1121 C C . ALA A 1 143 ? 3.915 3.422 -6.138 1.00 95.69 143 ALA A C 1
ATOM 1123 O O . ALA A 1 143 ? 5.104 3.377 -6.454 1.00 95.69 143 ALA A O 1
ATOM 1124 N N . SER A 1 144 ? 2.924 3.649 -7.007 1.00 96.44 144 SER A N 1
ATOM 1125 C CA . SER A 1 144 ? 3.201 3.991 -8.405 1.00 96.44 144 SER A CA 1
ATOM 1126 C C . SER A 1 144 ? 4.060 5.245 -8.509 1.00 96.44 144 SER A C 1
ATOM 1128 O O . SER A 1 144 ? 3.826 6.231 -7.806 1.00 96.44 144 SER A O 1
ATOM 1130 N N . LEU A 1 145 ? 5.053 5.176 -9.394 1.00 97.00 145 LEU A N 1
ATOM 1131 C CA . LEU A 1 145 ? 5.945 6.281 -9.735 1.00 97.00 145 LEU A CA 1
ATOM 1132 C C . LEU A 1 145 ? 5.512 7.013 -11.013 1.00 97.00 145 LEU A C 1
ATOM 1134 O O . LEU A 1 145 ? 6.142 8.003 -11.380 1.00 97.00 145 LEU A O 1
ATOM 1138 N N . LEU A 1 146 ? 4.468 6.532 -11.698 1.00 98.00 146 LEU A N 1
ATOM 1139 C CA . LEU A 1 146 ? 3.945 7.182 -12.897 1.00 98.00 146 LEU A CA 1
ATOM 1140 C C . LEU A 1 146 ? 3.199 8.470 -12.543 1.00 98.00 146 LEU A C 1
ATOM 1142 O O . LEU A 1 146 ? 2.566 8.575 -11.488 1.00 98.00 146 LEU A O 1
ATOM 1146 N N . ASP A 1 147 ? 3.236 9.432 -13.464 1.00 98.06 147 ASP A N 1
ATOM 1147 C CA . ASP A 1 147 ? 2.427 10.642 -13.355 1.00 98.06 147 ASP A CA 1
ATOM 1148 C C . ASP A 1 147 ? 0.930 10.262 -13.327 1.00 98.06 147 ASP A C 1
ATOM 1150 O O . ASP A 1 147 ? 0.492 9.463 -14.161 1.00 98.06 147 ASP A O 1
ATOM 1154 N N . PRO A 1 148 ? 0.120 10.799 -12.394 1.00 97.00 148 PRO A N 1
ATOM 1155 C CA . PRO A 1 148 ? -1.316 10.517 -12.333 1.00 97.00 148 PRO A CA 1
ATOM 1156 C C . PRO A 1 148 ? -2.078 10.820 -13.629 1.00 97.00 148 PRO A C 1
ATOM 1158 O O . PRO A 1 148 ? -3.126 10.219 -13.878 1.00 97.00 148 PRO A O 1
ATOM 1161 N N . GLU A 1 149 ? -1.566 11.735 -14.455 1.00 98.06 149 GLU A N 1
ATOM 1162 C CA . GLU A 1 149 ? -2.175 12.116 -15.721 1.00 98.06 149 GLU A CA 1
ATOM 1163 C C . GLU A 1 149 ? -1.788 11.208 -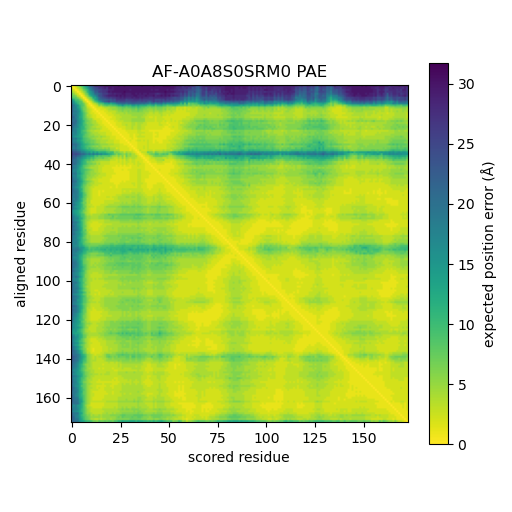16.897 1.00 98.06 149 GLU A C 1
ATOM 1165 O O . GLU A 1 149 ? -2.444 11.270 -17.946 1.00 98.06 149 GLU A O 1
ATOM 1170 N N . ASP A 1 150 ? -0.795 10.335 -16.718 1.00 98.50 150 ASP A N 1
ATOM 1171 C CA . ASP A 1 150 ? -0.313 9.401 -17.733 1.00 98.50 150 ASP A CA 1
ATOM 1172 C C . ASP A 1 150 ? -1.388 8.335 -18.051 1.00 98.50 150 ASP A C 1
ATOM 1174 O O . ASP A 1 150 ? -1.963 7.735 -17.131 1.00 98.50 150 ASP A O 1
ATOM 1178 N N . PRO A 1 151 ? -1.702 8.045 -19.333 1.00 98.62 151 PRO A N 1
ATOM 1179 C CA . PRO A 1 151 ? -2.699 7.037 -19.695 1.00 98.62 151 PRO A CA 1
ATOM 1180 C C . PRO A 1 151 ? -2.573 5.665 -19.000 1.00 98.62 151 PRO A C 1
ATOM 1182 O O . PRO A 1 151 ? -3.611 5.143 -18.575 1.00 98.62 151 PRO A O 1
ATOM 1185 N N . PRO A 1 152 ? -1.385 5.038 -18.843 1.00 98.19 152 PRO A N 1
ATOM 1186 C CA . PRO A 1 152 ? -1.261 3.793 -18.082 1.00 98.19 152 PRO A CA 1
ATOM 1187 C C . PRO A 1 152 ? -1.660 3.943 -16.608 1.00 98.19 152 PRO A C 1
ATOM 1189 O O . PRO A 1 152 ? -2.313 3.038 -16.077 1.00 98.19 152 PRO A O 1
ATOM 1192 N N . GLN A 1 153 ? -1.343 5.074 -15.968 1.00 98.56 153 GLN A N 1
ATOM 1193 C CA . GLN A 1 153 ? -1.699 5.324 -14.571 1.00 98.56 153 GLN A CA 1
ATOM 1194 C C . GLN A 1 153 ? -3.197 5.589 -14.408 1.00 98.56 153 GLN A C 1
ATOM 1196 O O . GLN A 1 153 ? -3.821 5.013 -13.519 1.00 98.56 153 GLN A O 1
ATOM 1201 N N . LYS A 1 154 ? -3.816 6.352 -15.318 1.00 98.38 154 LYS A N 1
ATOM 1202 C CA . LYS A 1 154 ? -5.279 6.544 -15.352 1.00 98.38 154 LYS A CA 1
ATOM 1203 C C . LYS A 1 154 ? -6.034 5.226 -15.487 1.00 98.38 154 LYS A C 1
ATOM 1205 O O . LYS A 1 154 ? -7.015 4.995 -14.785 1.00 98.38 154 LYS A O 1
ATOM 1210 N N . ARG A 1 155 ? -5.561 4.337 -16.365 1.00 98.31 155 ARG A N 1
ATOM 1211 C CA . ARG A 1 155 ? -6.144 2.997 -16.551 1.00 98.31 155 ARG A CA 1
ATOM 1212 C C . ARG A 1 155 ? -5.923 2.079 -15.349 1.00 98.31 155 ARG A C 1
ATOM 1214 O O . ARG A 1 155 ? -6.724 1.178 -15.132 1.00 98.31 155 ARG A O 1
ATOM 1221 N N . SER A 1 156 ? -4.863 2.316 -14.580 1.00 97.56 156 SER A N 1
ATOM 1222 C CA . SER A 1 156 ? -4.470 1.505 -13.423 1.00 97.56 156 SER A CA 1
ATOM 1223 C C . SER A 1 156 ? -4.669 2.257 -12.107 1.00 97.56 156 SER A C 1
ATOM 1225 O O . SER A 1 156 ? -3.936 2.031 -11.150 1.00 97.56 156 SER A O 1
ATOM 1227 N N . ALA A 1 157 ? -5.669 3.143 -12.031 1.00 97.56 157 ALA A N 1
ATOM 1228 C CA . ALA A 1 157 ? -5.866 4.048 -10.896 1.00 97.56 157 ALA A CA 1
ATOM 1229 C C . ALA A 1 157 ? -6.070 3.337 -9.543 1.00 97.56 157 ALA A C 1
ATOM 1231 O O . ALA A 1 157 ? -5.890 3.960 -8.496 1.00 97.56 157 ALA A O 1
ATOM 1232 N N . PHE A 1 158 ? -6.377 2.034 -9.538 1.00 96.75 158 PHE A N 1
ATOM 1233 C CA . PHE A 1 158 ? -6.390 1.209 -8.326 1.00 96.75 158 PHE A CA 1
ATOM 1234 C C . PHE A 1 158 ? -5.021 1.167 -7.618 1.00 96.75 158 PHE A C 1
ATOM 1236 O O . PHE A 1 158 ? -4.968 0.946 -6.414 1.00 96.75 158 PHE A O 1
ATOM 1243 N N . THR A 1 159 ? -3.909 1.433 -8.312 1.00 97.69 159 THR A N 1
ATOM 1244 C CA . THR A 1 159 ? -2.566 1.489 -7.706 1.00 97.69 159 THR A CA 1
ATOM 1245 C C . THR A 1 159 ? -2.275 2.813 -6.992 1.00 97.69 159 THR A C 1
ATOM 1247 O O . THR A 1 159 ? -1.237 2.947 -6.343 1.00 97.69 159 THR A O 1
ATOM 1250 N N . ASN A 1 160 ? -3.184 3.797 -7.063 1.00 97.44 160 ASN A N 1
ATOM 1251 C CA . ASN A 1 160 ? -2.999 5.106 -6.425 1.00 97.44 160 ASN A CA 1
ATOM 1252 C C . ASN A 1 160 ? -2.970 5.038 -4.888 1.00 97.44 160 ASN A C 1
ATOM 1254 O O . ASN A 1 160 ? -2.484 5.975 -4.253 1.00 97.44 160 ASN A O 1
ATOM 1258 N N . ASN A 1 161 ? -3.492 3.963 -4.290 1.00 97.31 161 ASN A N 1
ATOM 1259 C CA . ASN A 1 161 ? -3.472 3.698 -2.852 1.00 97.31 161 ASN A CA 1
ATOM 1260 C C . ASN A 1 161 ? -3.146 2.215 -2.608 1.00 97.31 161 ASN A C 1
ATOM 1262 O O . ASN A 1 161 ? -3.437 1.372 -3.453 1.00 97.31 161 ASN A O 1
ATOM 1266 N N . GLN A 1 162 ? -2.568 1.889 -1.447 1.00 96.75 162 GLN A N 1
ATOM 1267 C CA . GLN A 1 162 ? -2.291 0.498 -1.053 1.00 96.75 162 GLN A CA 1
ATOM 1268 C C . GLN A 1 162 ? -3.521 -0.203 -0.469 1.00 96.75 162 GLN A C 1
ATOM 1270 O O . GLN A 1 162 ? -3.602 -1.426 -0.537 1.00 96.75 162 GLN A O 1
ATOM 1275 N N . PHE A 1 163 ? -4.466 0.556 0.093 1.00 96.06 163 PHE A N 1
ATOM 1276 C CA . PHE A 1 163 ? -5.783 0.041 0.457 1.00 96.06 163 PHE A CA 1
ATOM 1277 C C . PHE A 1 163 ? -6.890 0.930 -0.087 1.00 96.06 163 PHE A C 1
ATOM 1279 O O . PHE A 1 163 ? -6.785 2.162 -0.095 1.00 96.06 163 PHE A O 1
ATOM 1286 N N . TRP A 1 164 ? -7.968 0.254 -0.457 1.00 97.88 164 TRP A N 1
ATOM 1287 C CA . TRP A 1 164 ? -9.277 0.806 -0.740 1.00 97.88 164 TRP A CA 1
ATOM 1288 C C . TRP A 1 164 ? -10.275 -0.008 0.075 1.00 97.88 164 TRP A C 1
ATOM 1290 O O . TRP A 1 164 ? -10.137 -1.228 0.166 1.00 97.88 164 TRP A O 1
ATOM 1300 N N . VAL A 1 165 ? -11.259 0.658 0.669 1.00 98.12 165 VAL A N 1
ATOM 1301 C CA . VAL A 1 165 ? -12.418 -0.012 1.262 1.00 98.12 165 VAL A CA 1
ATOM 1302 C C . VAL A 1 165 ? -13.647 0.628 0.657 1.00 98.12 165 VAL A C 1
ATOM 1304 O O . VAL A 1 165 ? -13.808 1.849 0.729 1.00 98.12 165 VAL A O 1
ATOM 1307 N N . THR A 1 166 ? -14.476 -0.203 0.049 1.00 98.12 166 THR A N 1
ATOM 1308 C CA . THR A 1 166 ? -15.714 0.198 -0.607 1.00 98.12 166 THR A CA 1
ATOM 1309 C C . THR A 1 166 ? -16.893 -0.490 0.054 1.00 98.12 166 THR A C 1
ATOM 1311 O O . THR A 1 166 ? -16.731 -1.477 0.780 1.00 98.12 166 THR A O 1
ATOM 1314 N N . GLN A 1 167 ? -18.091 0.044 -0.160 1.00 97.38 167 GLN A N 1
ATOM 1315 C CA . GLN A 1 167 ? -19.288 -0.728 0.151 1.00 97.38 167 GLN A CA 1
ATOM 1316 C C . GLN A 1 167 ? -19.396 -1.913 -0.806 1.00 97.38 167 GLN A C 1
ATOM 1318 O O . GLN A 1 167 ? -19.058 -1.808 -1.984 1.00 97.38 167 GLN A O 1
ATOM 1323 N N . TYR A 1 168 ? -19.892 -3.043 -0.303 1.00 97.56 168 TYR A N 1
ATOM 1324 C CA . TYR A 1 168 ? -20.125 -4.201 -1.151 1.00 97.56 168 TYR A CA 1
ATOM 1325 C C . TYR A 1 168 ? -21.099 -3.855 -2.283 1.00 97.56 168 TYR A C 1
ATOM 1327 O O . TYR A 1 168 ? -22.225 -3.406 -2.050 1.00 97.56 168 TYR A O 1
ATOM 1335 N N . ASN A 1 169 ? -20.682 -4.144 -3.511 1.00 97.69 169 ASN A N 1
ATOM 1336 C CA . ASN A 1 169 ? -21.521 -4.059 -4.688 1.00 97.69 169 ASN A CA 1
ATOM 1337 C C . ASN A 1 169 ? -21.225 -5.240 -5.610 1.00 97.69 169 ASN A C 1
ATOM 1339 O O . ASN A 1 169 ? -20.108 -5.421 -6.084 1.00 97.69 169 ASN A O 1
ATOM 1343 N N . LYS A 1 170 ? -22.255 -6.030 -5.920 1.00 96.19 170 LYS A N 1
ATOM 1344 C CA . LYS A 1 170 ? -22.127 -7.238 -6.743 1.00 96.19 170 LYS A CA 1
ATOM 1345 C C . LYS A 1 170 ? -21.569 -6.968 -8.150 1.00 96.19 170 LYS A C 1
ATOM 1347 O O . LYS A 1 170 ? -21.019 -7.884 -8.760 1.00 96.19 170 LYS A O 1
ATOM 1352 N N . SER A 1 171 ? -21.754 -5.758 -8.686 1.00 97.88 171 SER A N 1
ATOM 1353 C CA . SER A 1 171 ? -21.236 -5.386 -10.008 1.00 97.88 171 SER A CA 1
ATOM 1354 C C . SER A 1 171 ? -19.780 -4.910 -10.003 1.00 97.88 171 SER A C 1
ATOM 1356 O O . SER A 1 171 ? -19.241 -4.677 -11.080 1.00 97.88 171 SER A O 1
ATOM 1358 N N . GLU A 1 172 ? -19.159 -4.734 -8.837 1.00 95.31 172 GLU A N 1
ATOM 1359 C CA . GLU A 1 172 ? -17.766 -4.298 -8.700 1.00 95.31 172 GLU A CA 1
ATOM 1360 C C . GLU A 1 172 ? -16.871 -5.522 -8.464 1.00 95.31 172 GLU A C 1
ATOM 1362 O O . GLU A 1 172 ? -16.972 -6.180 -7.429 1.00 95.31 172 GLU A O 1
ATOM 1367 N N . GLN A 1 173 ? -16.040 -5.855 -9.460 1.00 85.31 173 GLN A N 1
ATOM 1368 C CA . GLN A 1 173 ? -15.147 -7.023 -9.480 1.00 85.31 173 GLN A CA 1
ATOM 1369 C C . GLN A 1 173 ? -13.762 -6.654 -10.007 1.00 85.31 173 GLN A C 1
ATOM 1371 O O . GLN A 1 173 ? -13.690 -5.786 -10.909 1.00 85.31 173 GLN A O 1
#

Radius of gyration: 23.23 Å; Cα contacts (8 Å, |Δi|>4): 224; chains: 1; bounding box: 54×48×64 Å

pLDDT: mean 93.41, std 12.0, range [33.84, 98.62]

Secondary structure (DSSP, 8-state):
------------------S---EEE-S-SSGGG--S---SEEEEETTEEEEP------------SSSS--EEEEEEEEEEE-TTSSSSSEEEEEEEEE--STTTT-B---SSS-EEEEEEEEEEE-TTSPEEEEEE---S-----S-TTSHHHHHTGGGG-SB------TT--

Nearest PDB structures (foldseek):
  7wis-assembly1_B  TM=9.259E-01  e=2.377E-05  Arthrobacter globiformis
  7wno-assembly1_X  TM=9.238E-01  e=3.727E-05  Arthrobacter globiformis
  3kn4-assembly1_A  TM=8.656E-01  e=2.660E-05  Arthrobacter globiformis
  7wir-assembly1_A  TM=8.617E-01  e=2.977E-05  Arthrobacter globiformis
  6l9c-assembly1_X  TM=8.617E-01  e=3.524E-05  Arthrobacter globiformis

Mean predicted aligned error: 5.52 Å

Foldseek 3Di:
DDPPPPPDDDDDDDDDDDDDADWDFDQAQDPVVCPPDDPCADPPHGRIGRHDDDDDDDDDDCDAFVHNQKWKKKKWWDWDACVPVDPDGTDIDIDIDTDPAQVSFFAAADPVTHIWIWIFDQVDADPVGHTGTDIDDDDDDDADPDDCPDPVCVVVVVSNGPDTDDPDDPPPD

Sequence (173 aa):
MKRMTRGARMPNLMVSLTGIVIVKGTSYVNRNQVNGEELYGTLLSENIIGVVHDHYVNFYLDMDIDGIDDSFVNVHLQREYTNGKSPRKSYMKVNKEVAKTEKEAQIKLSLYNPSEFHVVNPNKKTKVGNPVGHKVVPAGTAASLLDPEDPPQKRSAFTNNQFWVTQYNKSEQ

InterPro domains:
  IPR000269 Copper amine oxidase [PTHR10638] (12-173)
  IPR015798 Copper amine oxidase, catalytic domain [PF01179] (13-172)
  IPR036460 Copper amine oxidase, catalytic domain superfamily [G3DSA:2.70.98.20] (12-173)
  IPR036460 Copper amine oxidase, catalytic domain superfamily [SSF49998] (13-173)

Organism: NCBI:txid158383

Solvent-accessible surface area (backbone atoms only — not comparable to full-atom values): 11538 Å² total; per-residue (Å²): 137,85,81,78,75,77,74,83,77,78,87,80,88,83,88,83,92,84,86,81,79,64,71,42,83,47,92,51,67,50,76,89,72,56,82,82,67,84,72,67,45,45,80,76,48,67,28,32,27,39,54,71,80,86,87,88,83,87,81,90,77,90,73,60,54,99,46,78,71,59,44,48,33,46,34,39,53,40,85,41,71,39,86,78,80,43,97,53,70,57,50,82,41,79,48,78,43,70,48,88,46,51,75,68,35,54,35,72,85,42,92,89,62,36,64,46,42,31,44,28,10,79,90,42,60,45,99,88,66,49,58,40,65,50,73,63,79,82,72,96,81,83,74,74,85,65,57,74,84,38,69,72,38,56,76,44,50,77,51,78,34,82,40,78,47,74,80,93,48,95,89,69,128